Protein AF-A0A0F7VWF5-F1 (afdb_monomer_lite)

Secondary structure (DSSP, 8-state):
-----PPPP------------------------------S----HHHHHHHHHHHHHHHHHHHHHHHHH--TTTSPPPHHHHHHHHHHHHHHHHHHHHHHHHHHHHHHHHT--HHHHHHHHHHHHHHTTT--

Structure (mmCIF, N/CA/C/O backbone):
data_AF-A0A0F7VWF5-F1
#
_entry.id   AF-A0A0F7VWF5-F1
#
loop_
_atom_site.group_PDB
_atom_site.id
_atom_site.type_symbol
_atom_site.label_atom_id
_atom_site.label_alt_id
_atom_site.label_comp_id
_atom_site.label_asym_id
_atom_site.label_entity_id
_atom_site.label_seq_id
_atom_site.pdbx_PDB_ins_code
_atom_site.Cartn_x
_atom_site.Cartn_y
_atom_site.Cartn_z
_atom_site.occupancy
_atom_site.B_iso_or_equiv
_atom_site.auth_seq_id
_atom_site.auth_comp_id
_atom_site.auth_asym_id
_atom_site.auth_atom_id
_atom_site.pdbx_PDB_model_num
ATOM 1 N N . MET A 1 1 ? 19.470 -58.769 8.513 1.00 46.84 1 MET A N 1
ATOM 2 C CA . MET A 1 1 ? 20.156 -57.933 9.522 1.00 46.84 1 MET A CA 1
ATOM 3 C C . MET A 1 1 ? 19.691 -56.497 9.334 1.00 46.84 1 MET A C 1
ATOM 5 O O . MET A 1 1 ? 19.945 -55.918 8.289 1.00 46.84 1 MET A O 1
ATOM 9 N N . ARG A 1 2 ? 18.888 -55.986 10.275 1.00 44.88 2 ARG A N 1
ATOM 10 C CA . ARG A 1 2 ? 18.349 -54.617 10.289 1.00 44.88 2 ARG A CA 1
ATOM 11 C C . ARG A 1 2 ? 19.340 -53.707 11.020 1.00 44.88 2 ARG A C 1
ATOM 13 O O . ARG A 1 2 ? 19.711 -54.029 12.143 1.00 44.88 2 ARG A O 1
ATOM 20 N N . SER A 1 3 ? 19.678 -52.558 10.443 1.00 49.19 3 SER A N 1
ATOM 21 C CA . SER A 1 3 ? 20.231 -51.424 11.191 1.00 49.19 3 SER A CA 1
ATOM 22 C C . SER A 1 3 ? 19.410 -50.182 10.879 1.00 49.19 3 SER A C 1
ATOM 24 O O . SER A 1 3 ? 19.599 -49.528 9.860 1.00 49.19 3 SER A O 1
ATOM 26 N N . LEU A 1 4 ? 18.475 -49.892 11.780 1.00 52.34 4 LEU A N 1
ATOM 27 C CA . LEU A 1 4 ? 17.841 -48.589 11.927 1.00 52.34 4 LEU A CA 1
ATOM 28 C C . LEU A 1 4 ? 18.777 -47.752 12.809 1.00 52.34 4 LEU A C 1
ATOM 30 O O . LEU A 1 4 ? 19.039 -48.140 13.947 1.00 52.34 4 LEU A O 1
ATOM 34 N N . ARG A 1 5 ? 19.313 -46.638 12.298 1.00 52.38 5 ARG A N 1
ATOM 35 C CA . ARG A 1 5 ? 19.929 -45.605 13.146 1.00 52.38 5 ARG A CA 1
ATOM 36 C C . ARG A 1 5 ? 18.865 -44.570 13.477 1.00 52.38 5 ARG A C 1
ATOM 38 O O . ARG A 1 5 ? 18.540 -43.711 12.667 1.00 52.38 5 ARG A O 1
ATOM 45 N N . THR A 1 6 ? 18.329 -44.709 14.679 1.00 56.25 6 THR A N 1
ATOM 46 C CA . THR A 1 6 ? 17.532 -43.713 15.391 1.00 56.25 6 THR A CA 1
ATOM 47 C C . THR A 1 6 ? 18.455 -42.593 15.876 1.00 56.25 6 THR A C 1
ATOM 49 O O . THR A 1 6 ? 19.470 -42.871 16.514 1.00 56.25 6 THR A O 1
ATOM 52 N N . ALA A 1 7 ? 18.112 -41.339 15.580 1.00 54.59 7 ALA A N 1
A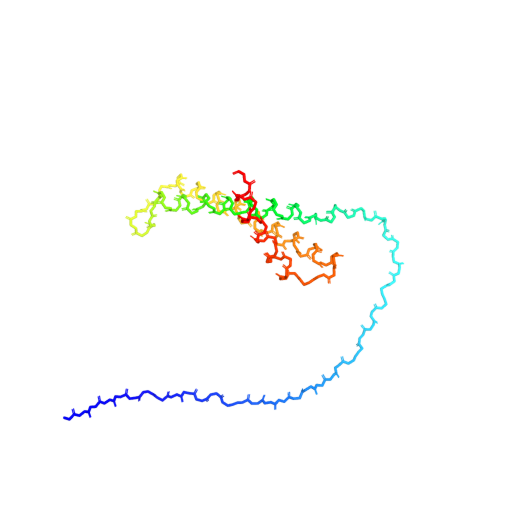TOM 53 C CA . ALA A 1 7 ? 18.729 -40.159 16.186 1.00 54.59 7 ALA A CA 1
ATOM 54 C C . ALA A 1 7 ? 18.023 -39.822 17.518 1.00 54.59 7 ALA A C 1
ATOM 56 O O . ALA A 1 7 ? 16.802 -39.985 17.600 1.00 54.59 7 ALA A O 1
ATOM 57 N N . PRO A 1 8 ? 18.743 -39.374 18.563 1.00 58.75 8 PRO A N 1
ATOM 58 C CA . PRO A 1 8 ? 18.130 -39.022 19.838 1.00 58.75 8 PRO A CA 1
ATOM 59 C C . PRO A 1 8 ? 17.451 -37.647 19.799 1.00 58.75 8 PRO A C 1
ATOM 61 O O . PRO A 1 8 ? 17.986 -36.675 19.269 1.00 58.75 8 PRO A O 1
ATOM 64 N N . ALA A 1 9 ? 16.275 -37.593 20.422 1.00 47.56 9 ALA A N 1
ATOM 65 C CA . ALA A 1 9 ? 15.547 -36.381 20.753 1.00 47.56 9 ALA A CA 1
ATOM 66 C C . ALA A 1 9 ? 16.309 -35.578 21.819 1.00 47.56 9 ALA A C 1
ATOM 68 O O . ALA A 1 9 ? 16.554 -36.072 22.922 1.00 47.56 9 ALA A O 1
ATOM 69 N N . THR A 1 10 ? 16.658 -34.330 21.509 1.00 51.19 10 THR A N 1
ATOM 70 C CA . THR A 1 10 ? 17.151 -33.380 22.508 1.00 51.19 10 THR A CA 1
ATOM 71 C C . THR A 1 10 ? 15.967 -32.873 23.320 1.00 51.19 10 THR A C 1
ATOM 73 O O . THR A 1 10 ? 15.151 -32.084 22.848 1.00 51.19 10 THR A O 1
ATOM 76 N N . ALA A 1 11 ? 15.877 -33.364 24.552 1.00 42.16 11 ALA A N 1
ATOM 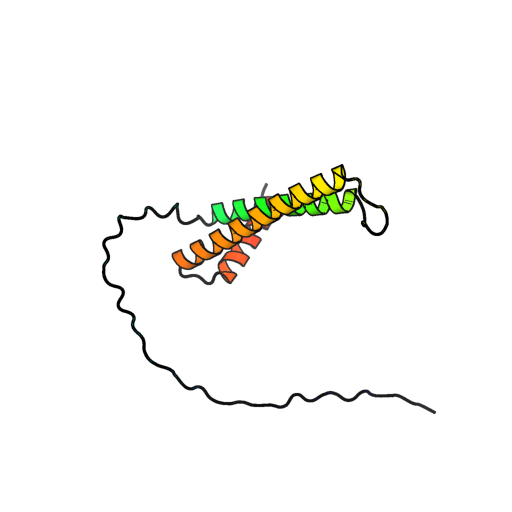77 C CA . ALA A 1 11 ? 14.978 -32.876 25.579 1.00 42.16 11 ALA A CA 1
ATOM 78 C C . ALA A 1 11 ? 15.411 -31.472 26.035 1.00 42.16 11 ALA A C 1
ATOM 80 O O . ALA A 1 11 ? 16.473 -31.309 26.635 1.00 42.16 11 ALA A O 1
ATOM 81 N N . TRP A 1 12 ? 14.575 -30.464 25.783 1.00 36.94 12 TRP A N 1
ATOM 82 C CA . TRP A 1 12 ? 14.650 -29.172 26.460 1.00 36.94 12 TRP A CA 1
ATOM 83 C C . TRP A 1 12 ? 13.735 -29.233 27.686 1.00 36.94 12 TRP A C 1
ATOM 85 O O . TRP A 1 12 ? 12.526 -29.046 27.595 1.00 36.94 12 TRP A O 1
ATOM 95 N N . SER A 1 13 ? 14.332 -29.505 28.844 1.00 42.56 13 SER A N 1
ATOM 96 C CA . SER A 1 13 ? 13.732 -29.256 30.157 1.00 42.56 13 SER A CA 1
ATOM 97 C C . SER A 1 13 ? 14.405 -28.033 30.759 1.00 42.56 13 SER A C 1
ATOM 99 O O . SER A 1 13 ? 15.625 -28.017 30.897 1.00 42.56 13 SER A O 1
ATOM 101 N N . GLY A 1 14 ? 13.632 -27.019 31.148 1.00 40.88 14 GLY A N 1
ATOM 102 C CA . GLY A 1 14 ? 14.193 -25.908 31.910 1.00 40.88 14 GLY A CA 1
ATOM 103 C C . GLY A 1 14 ? 13.232 -24.765 32.208 1.00 40.88 14 GLY A C 1
ATOM 104 O O . GLY A 1 14 ? 13.194 -23.792 31.470 1.00 40.88 14 GLY A O 1
ATOM 105 N N . GLY A 1 15 ? 12.562 -24.846 33.360 1.00 38.22 15 GLY A N 1
ATOM 106 C CA . GLY A 1 15 ? 12.493 -23.693 34.263 1.00 38.22 15 GLY A CA 1
ATOM 107 C C . GLY A 1 15 ? 11.232 -22.834 34.235 1.00 38.22 15 GLY A C 1
ATOM 108 O O . GLY A 1 15 ? 11.228 -21.731 33.703 1.00 38.22 15 GLY A O 1
ATOM 109 N N . ALA A 1 16 ? 10.211 -23.269 34.973 1.00 44.34 16 ALA A N 1
ATOM 110 C CA . ALA A 1 16 ? 9.266 -22.354 35.597 1.00 44.34 16 ALA A CA 1
ATOM 111 C C . ALA A 1 16 ? 9.981 -21.535 36.688 1.00 44.34 16 ALA A C 1
ATOM 113 O O . ALA A 1 16 ? 10.495 -22.106 37.651 1.00 44.34 16 ALA A O 1
ATOM 114 N N . ALA A 1 17 ? 9.969 -20.204 36.589 1.00 47.31 17 ALA A N 1
ATOM 115 C CA . ALA A 1 17 ? 10.246 -19.334 37.727 1.00 47.31 17 ALA A CA 1
ATOM 116 C C . ALA A 1 17 ? 9.557 -17.968 37.583 1.00 47.31 17 ALA A C 1
ATOM 118 O O . ALA A 1 17 ? 9.995 -17.096 36.849 1.00 47.31 17 ALA A O 1
ATOM 119 N N . ARG A 1 18 ? 8.495 -17.825 38.382 1.00 50.69 18 ARG A N 1
ATOM 120 C CA . ARG A 1 18 ? 8.158 -16.658 39.213 1.00 50.69 18 ARG A CA 1
ATOM 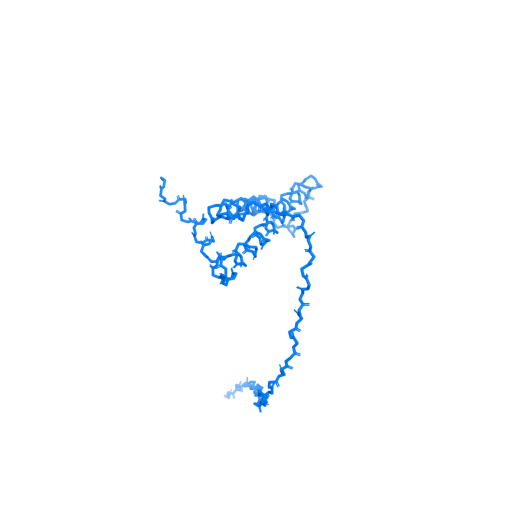121 C C . ARG A 1 18 ? 7.968 -15.290 38.538 1.00 50.69 18 ARG A C 1
ATOM 123 O O . ARG A 1 18 ? 8.901 -14.552 38.258 1.00 50.69 18 ARG A O 1
ATOM 130 N N . ARG A 1 19 ? 6.686 -14.905 38.520 1.00 47.91 19 ARG A N 1
ATOM 131 C CA . ARG A 1 19 ? 6.194 -13.536 38.731 1.00 47.91 19 ARG A CA 1
ATOM 132 C C . ARG A 1 19 ? 6.953 -12.838 39.867 1.00 47.91 19 ARG A C 1
ATOM 134 O O . ARG A 1 19 ? 6.908 -13.306 41.003 1.00 47.91 19 ARG A O 1
ATOM 141 N N . THR A 1 20 ? 7.489 -11.660 39.578 1.00 48.94 20 THR A N 1
ATOM 142 C CA . THR A 1 20 ? 7.620 -10.563 40.541 1.00 48.94 20 THR A CA 1
ATOM 143 C C . THR A 1 20 ? 7.054 -9.312 39.890 1.00 48.94 20 THR A C 1
ATOM 145 O O . THR A 1 20 ? 7.484 -8.917 38.809 1.00 48.94 20 THR A O 1
ATOM 148 N N . ALA A 1 21 ? 6.046 -8.733 40.534 1.00 45.50 21 ALA A N 1
ATOM 149 C CA . ALA A 1 21 ? 5.505 -7.433 40.188 1.00 45.50 21 ALA A CA 1
ATOM 150 C C . ALA A 1 21 ? 6.558 -6.355 40.482 1.00 45.50 21 ALA A C 1
ATOM 152 O O . ALA A 1 21 ? 7.021 -6.257 41.617 1.00 45.50 21 ALA A O 1
ATOM 153 N N . SER A 1 22 ? 6.893 -5.539 39.483 1.00 42.69 22 SER A N 1
ATOM 154 C CA . SER A 1 22 ? 7.524 -4.238 39.705 1.00 42.69 22 SER A CA 1
ATOM 155 C C . SER A 1 22 ? 6.459 -3.166 39.561 1.00 42.69 22 SER A C 1
ATOM 157 O O . SER A 1 22 ? 5.907 -2.937 38.488 1.00 42.69 22 SER A O 1
ATOM 159 N N . SER A 1 23 ? 6.144 -2.571 40.703 1.00 45.66 23 SER A N 1
ATOM 160 C CA . SER A 1 23 ? 5.296 -1.403 40.855 1.00 45.66 23 SER A CA 1
ATOM 161 C C . SER A 1 23 ? 6.097 -0.120 40.596 1.00 45.66 23 SER A C 1
ATOM 163 O O . SER A 1 23 ? 7.299 -0.077 40.841 1.00 45.66 23 SER A O 1
ATOM 165 N N . VAL A 1 24 ? 5.354 0.923 40.218 1.00 46.91 24 VAL A N 1
ATOM 166 C CA . VAL A 1 24 ? 5.678 2.361 40.238 1.00 46.91 24 VAL A CA 1
ATOM 167 C C . VAL A 1 24 ? 6.576 2.893 39.115 1.00 46.91 24 VAL A C 1
ATOM 169 O O . VAL A 1 24 ? 7.798 2.835 39.174 1.00 46.91 24 VAL A O 1
ATOM 172 N N . SER A 1 25 ? 5.953 3.607 38.174 1.00 37.56 25 SER A N 1
ATOM 173 C CA . SER A 1 25 ? 6.133 5.066 38.084 1.00 37.56 25 SER A CA 1
ATOM 174 C C . SER A 1 25 ? 4.992 5.692 37.288 1.00 37.56 25 SER A C 1
ATOM 176 O O . SER A 1 25 ? 4.942 5.635 36.064 1.00 37.56 25 SER A O 1
ATOM 178 N N . ARG A 1 26 ? 4.062 6.304 38.028 1.00 49.09 26 ARG A N 1
ATOM 179 C CA . ARG A 1 26 ? 3.221 7.394 37.538 1.00 49.09 26 ARG A CA 1
ATOM 180 C C . ARG A 1 26 ? 4.174 8.524 37.152 1.00 49.09 26 ARG A C 1
ATOM 182 O O . ARG A 1 26 ? 4.729 9.165 38.038 1.00 49.09 26 ARG A O 1
ATOM 189 N N . VAL A 1 27 ? 4.379 8.739 35.858 1.00 42.53 27 VAL A N 1
ATOM 190 C CA . VAL A 1 27 ? 4.924 10.006 35.373 1.00 42.53 27 VAL A CA 1
ATOM 191 C C . VAL A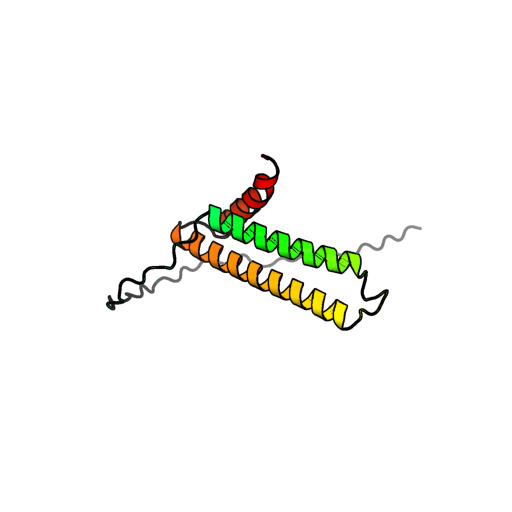 1 27 ? 3.731 10.919 35.160 1.00 42.53 27 VAL A C 1
ATOM 193 O O . VAL A 1 27 ? 2.938 10.748 34.238 1.00 42.53 27 VAL A O 1
ATOM 196 N N . GLU A 1 28 ? 3.574 11.834 36.103 1.00 41.03 28 GLU A N 1
ATOM 197 C CA . GLU A 1 28 ? 2.738 13.012 35.975 1.00 41.03 28 GLU A CA 1
ATOM 198 C C . GLU A 1 28 ? 3.337 13.865 34.847 1.00 41.03 28 GLU A C 1
ATOM 200 O O . GLU A 1 28 ? 4.392 14.479 35.003 1.00 41.03 28 GLU A O 1
ATOM 205 N N . ALA A 1 29 ? 2.719 13.823 33.667 1.00 37.03 29 ALA A N 1
ATOM 206 C CA . ALA A 1 29 ? 3.067 14.719 32.577 1.00 37.03 29 ALA A CA 1
ATOM 207 C C . ALA A 1 29 ? 2.285 16.017 32.774 1.00 37.03 29 ALA A C 1
ATOM 209 O O . ALA A 1 29 ? 1.067 16.071 32.609 1.00 37.03 29 ALA A O 1
ATOM 210 N N . ALA A 1 30 ? 3.029 17.040 33.184 1.00 40.66 30 ALA A N 1
ATOM 211 C CA . ALA A 1 30 ? 2.594 18.414 33.299 1.00 40.66 30 ALA A CA 1
ATOM 212 C C . ALA A 1 30 ? 1.809 18.865 32.060 1.00 40.66 30 ALA A C 1
ATOM 214 O O . ALA A 1 30 ? 2.224 18.642 30.921 1.00 40.66 30 ALA A O 1
ATOM 215 N N . ALA A 1 31 ? 0.713 19.575 32.319 1.00 49.44 31 ALA A N 1
ATOM 216 C CA . ALA A 1 31 ? 0.033 20.423 31.361 1.00 49.44 31 ALA A CA 1
ATOM 217 C C . ALA A 1 31 ? 1.024 21.456 30.792 1.00 49.44 31 ALA A C 1
ATOM 219 O O . ALA A 1 31 ? 1.210 22.539 31.342 1.00 49.44 31 ALA A O 1
ATOM 220 N N . SER A 1 32 ? 1.685 21.102 29.691 1.00 45.44 32 SER A N 1
ATOM 221 C CA . SER A 1 32 ? 2.248 22.067 28.757 1.00 45.44 32 SER A CA 1
ATOM 222 C C . SER A 1 32 ? 1.168 22.372 27.737 1.00 45.44 32 SER A C 1
ATOM 224 O O . SER A 1 32 ? 0.670 21.479 27.058 1.00 45.44 32 SER A O 1
ATOM 226 N N . SER A 1 33 ? 0.795 23.645 27.678 1.00 50.81 33 SER A N 1
ATOM 227 C CA . SER A 1 33 ? -0.050 24.242 26.652 1.00 50.81 33 SER A CA 1
ATOM 228 C C . SER A 1 33 ? 0.581 24.031 25.269 1.00 50.81 33 SER A C 1
ATOM 230 O O . SER A 1 33 ? 1.238 24.923 24.740 1.00 50.81 33 SER A O 1
ATOM 232 N N . CYS A 1 34 ? 0.400 22.846 24.688 1.00 34.94 34 CYS A N 1
ATOM 233 C CA . CYS A 1 34 ? 0.501 22.656 23.251 1.00 34.94 34 CYS A CA 1
ATOM 234 C C . CYS A 1 34 ? -0.716 23.343 22.609 1.00 34.94 34 CYS A C 1
ATOM 236 O O . CYS A 1 34 ? -1.823 23.212 23.140 1.00 34.94 34 CYS A O 1
ATOM 238 N N . PRO A 1 35 ? -0.552 24.071 21.489 1.00 54.44 35 PRO A N 1
ATOM 239 C CA . PRO A 1 35 ? -1.697 24.469 20.667 1.00 54.44 35 PRO A CA 1
ATOM 240 C C . PRO A 1 35 ? -2.529 23.215 20.345 1.00 54.44 35 PRO A C 1
ATOM 242 O O . PRO A 1 35 ? -1.943 22.127 20.342 1.00 54.44 35 PRO A O 1
ATOM 245 N N . PRO A 1 36 ? -3.851 23.306 20.091 1.00 54.38 36 PRO A N 1
ATOM 246 C CA . PRO A 1 36 ? -4.585 22.149 19.600 1.00 54.38 36 PRO A CA 1
ATOM 247 C C . PRO A 1 36 ? -3.900 21.711 18.305 1.00 54.38 36 PRO A C 1
ATOM 249 O O . PRO A 1 36 ? -3.971 22.383 17.280 1.00 54.38 36 PRO A O 1
ATOM 252 N N . TYR A 1 37 ? -3.123 20.639 18.407 1.00 46.94 37 TYR A N 1
ATOM 253 C CA . TYR A 1 37 ? -2.626 19.904 17.272 1.00 46.94 37 TYR A CA 1
ATOM 254 C C . TYR A 1 37 ? -3.895 19.373 16.630 1.00 46.94 37 TYR A C 1
ATOM 256 O O . TYR A 1 37 ? -4.548 18.532 17.236 1.00 46.94 37 TYR A O 1
ATOM 264 N N . ASP A 1 38 ? -4.306 19.947 15.501 1.00 53.34 38 ASP A N 1
ATOM 265 C CA . ASP A 1 38 ? -5.234 19.284 14.593 1.00 53.34 38 ASP A CA 1
ATOM 266 C C . ASP A 1 38 ? -4.517 17.988 14.199 1.00 53.34 38 ASP A C 1
ATOM 268 O O . ASP A 1 38 ? -3.534 18.063 13.447 1.00 53.34 38 ASP A O 1
ATOM 272 N N . PRO A 1 39 ? -4.876 16.816 14.765 1.00 57.81 39 PRO A N 1
ATOM 273 C CA . PRO A 1 39 ? -4.287 15.595 14.273 1.00 57.81 39 PRO A CA 1
ATOM 274 C C . PRO A 1 39 ? -4.765 15.495 12.831 1.00 57.81 39 PRO A C 1
ATOM 276 O O . PRO A 1 39 ? -5.965 15.561 12.557 1.00 57.81 39 PRO A O 1
ATOM 279 N N . GLN A 1 40 ? -3.813 15.402 11.905 1.00 54.66 40 GLN A N 1
ATOM 280 C CA . GLN A 1 40 ? -4.079 14.931 10.553 1.00 54.66 40 GLN A CA 1
ATOM 281 C C . GLN A 1 40 ? -5.069 13.776 10.693 1.00 54.66 40 GLN A C 1
ATOM 283 O O . GLN A 1 40 ? -4.778 12.857 11.456 1.00 54.66 40 GLN A O 1
ATOM 288 N N . VAL A 1 41 ? -6.261 13.945 10.113 1.00 54.91 41 VAL A N 1
ATOM 289 C CA . VAL A 1 41 ? -7.458 13.125 10.340 1.00 54.91 41 VAL A CA 1
ATOM 290 C C . VAL A 1 41 ? -7.092 11.698 10.742 1.00 54.91 41 VAL A C 1
ATOM 292 O O . VAL A 1 41 ? -6.366 11.034 10.007 1.00 54.91 41 VAL A O 1
ATOM 295 N N . ALA A 1 42 ? -7.532 11.244 11.922 1.00 68.00 42 ALA A N 1
ATOM 296 C CA . ALA A 1 42 ? -7.362 9.847 12.308 1.00 68.00 42 ALA A CA 1
ATOM 297 C C . ALA A 1 42 ? -7.824 8.993 11.121 1.00 68.00 42 ALA A C 1
ATOM 299 O O . ALA A 1 42 ? -8.985 9.113 10.715 1.00 68.00 42 ALA A O 1
ATOM 300 N N . HIS A 1 43 ? -6.899 8.243 10.510 1.00 84.38 43 HIS A N 1
ATOM 301 C CA . HIS A 1 43 ? -7.175 7.556 9.250 1.00 84.38 43 HIS A CA 1
ATOM 302 C C . HIS A 1 43 ? -8.434 6.719 9.427 1.00 84.38 43 HIS A C 1
ATOM 304 O O . HIS A 1 43 ? -8.535 5.934 10.372 1.00 84.38 43 HIS A O 1
ATOM 310 N N . THR A 1 44 ? -9.425 6.922 8.566 1.00 93.19 44 THR A N 1
ATOM 311 C CA . THR A 1 44 ? -10.669 6.148 8.658 1.00 93.19 44 THR A CA 1
ATOM 312 C C . THR A 1 44 ? -10.411 4.700 8.251 1.00 93.19 44 THR A C 1
ATOM 314 O O . THR A 1 44 ? -9.438 4.413 7.556 1.00 93.19 44 THR A O 1
ATOM 317 N N . PHE A 1 45 ? -11.277 3.770 8.659 1.00 93.62 45 PHE A N 1
ATOM 318 C CA . PHE A 1 45 ? -11.126 2.370 8.258 1.00 93.62 45 PHE A CA 1
ATOM 319 C C . PHE A 1 45 ? -11.125 2.212 6.725 1.00 93.62 45 PHE A C 1
ATOM 321 O O . PHE A 1 45 ? -10.226 1.572 6.188 1.00 93.62 45 PHE A O 1
ATOM 328 N N . GLU A 1 46 ? -12.053 2.863 6.015 1.00 93.75 46 GLU A N 1
ATOM 329 C CA . GLU A 1 46 ? -12.064 2.930 4.546 1.00 93.75 46 GLU A CA 1
ATOM 330 C C . GLU A 1 46 ? -10.739 3.426 3.957 1.00 93.75 46 GLU A C 1
ATOM 332 O O . GLU A 1 46 ? -10.233 2.844 3.000 1.00 93.75 46 GLU A O 1
ATOM 337 N N . GLU A 1 47 ? -10.138 4.466 4.533 1.00 94.19 47 GLU A N 1
ATOM 338 C CA . GLU A 1 47 ? -8.849 4.978 4.064 1.00 94.19 47 GLU A CA 1
ATOM 339 C C . GLU A 1 47 ? -7.730 3.942 4.237 1.00 94.19 47 GLU A C 1
ATOM 341 O O . GLU A 1 47 ? -6.933 3.743 3.321 1.00 94.19 47 GLU A O 1
ATOM 346 N N . LEU A 1 48 ? -7.710 3.208 5.358 1.00 96.38 48 LEU A N 1
ATOM 347 C CA . LEU A 1 48 ? -6.774 2.097 5.559 1.00 96.38 48 LEU A CA 1
ATOM 348 C C . LEU A 1 48 ? -6.974 0.988 4.521 1.00 96.38 48 LEU A C 1
ATOM 350 O O . LEU A 1 48 ? -5.998 0.402 4.051 1.00 96.38 48 LEU A O 1
ATOM 354 N N . VAL A 1 49 ? -8.223 0.699 4.150 1.00 97.12 49 VAL A N 1
ATOM 355 C CA . VAL A 1 49 ? -8.543 -0.284 3.108 1.00 97.12 49 VAL A CA 1
ATOM 356 C C . VAL A 1 49 ? -8.009 0.168 1.751 1.00 97.12 49 VAL A C 1
ATOM 358 O O . VAL A 1 49 ? -7.352 -0.619 1.072 1.00 97.12 49 VAL A O 1
ATOM 361 N N . GLU A 1 50 ? -8.212 1.428 1.369 1.00 96.38 50 GLU A N 1
ATOM 362 C CA . GLU A 1 50 ? -7.699 1.964 0.103 1.00 96.38 50 GLU A CA 1
ATOM 363 C C . GLU A 1 50 ? -6.165 2.024 0.072 1.00 96.38 50 GLU A C 1
ATOM 365 O O . GLU A 1 50 ? -5.539 1.634 -0.916 1.00 96.38 50 GLU A O 1
ATOM 370 N N . MET A 1 51 ? -5.531 2.412 1.179 1.00 96.88 51 MET A N 1
ATOM 371 C CA . MET A 1 51 ? -4.074 2.362 1.327 1.00 96.88 51 MET A CA 1
ATOM 372 C C . MET A 1 51 ? -3.532 0.926 1.221 1.00 96.88 51 MET A C 1
ATOM 374 O O . MET A 1 51 ? -2.509 0.694 0.571 1.00 96.88 51 MET A O 1
ATOM 378 N N . GLN A 1 52 ? -4.218 -0.054 1.820 1.00 97.50 52 GLN A N 1
ATOM 379 C CA . GLN A 1 52 ? -3.856 -1.469 1.714 1.00 97.50 52 GLN A CA 1
ATOM 380 C C . GLN A 1 52 ? -4.001 -1.974 0.271 1.00 97.50 52 GLN A C 1
ATOM 382 O O . GLN A 1 52 ? -3.080 -2.620 -0.227 1.00 97.50 52 GLN A O 1
ATOM 387 N N . LYS A 1 53 ? -5.088 -1.624 -0.430 1.00 96.69 53 LYS A N 1
ATOM 388 C CA . LYS A 1 53 ? -5.268 -1.947 -1.856 1.00 96.69 53 LYS A CA 1
ATOM 389 C C . LYS A 1 53 ? -4.155 -1.355 -2.715 1.00 96.69 53 LYS A C 1
ATOM 391 O O . LYS A 1 53 ? -3.595 -2.063 -3.547 1.00 96.69 53 LYS A O 1
ATOM 396 N N . ALA A 1 54 ? -3.784 -0.094 -2.491 1.00 97.44 54 ALA A N 1
ATOM 397 C CA . ALA A 1 54 ? -2.691 0.544 -3.221 1.00 97.44 54 ALA A CA 1
ATOM 398 C C . ALA A 1 54 ? -1.355 -0.189 -3.002 1.00 97.44 54 ALA A C 1
ATOM 400 O O . ALA A 1 54 ? -0.612 -0.439 -3.955 1.00 97.44 54 ALA A O 1
ATOM 401 N N . ALA A 1 55 ? -1.060 -0.590 -1.760 1.00 97.75 55 ALA A N 1
ATOM 402 C CA . ALA A 1 55 ? 0.124 -1.386 -1.451 1.00 97.75 55 ALA A CA 1
ATOM 403 C C . ALA A 1 55 ? 0.080 -2.772 -2.124 1.00 97.75 55 ALA A C 1
ATOM 405 O O . ALA A 1 55 ? 1.091 -3.214 -2.674 1.00 97.75 55 ALA A O 1
ATOM 406 N N . ASP A 1 56 ? -1.073 -3.442 -2.129 1.00 96.88 56 ASP A N 1
ATOM 407 C CA . ASP A 1 56 ? -1.245 -4.754 -2.761 1.00 96.88 56 ASP A CA 1
ATOM 408 C C . ASP A 1 56 ? -1.126 -4.676 -4.292 1.00 96.88 56 ASP A C 1
ATOM 410 O O . ASP A 1 56 ? -0.444 -5.503 -4.900 1.00 96.88 56 ASP A O 1
ATOM 414 N N . GLN A 1 57 ? -1.680 -3.636 -4.918 1.00 97.44 57 GLN A N 1
ATOM 415 C CA . GLN A 1 57 ? -1.521 -3.361 -6.349 1.00 97.44 57 GLN A CA 1
ATOM 416 C C . GLN A 1 57 ? -0.058 -3.088 -6.718 1.00 97.44 57 GLN A C 1
ATOM 418 O O . GLN A 1 57 ? 0.455 -3.653 -7.687 1.00 97.44 57 GLN A O 1
ATOM 423 N N . ALA A 1 58 ? 0.649 -2.270 -5.932 1.00 97.75 58 ALA A N 1
ATOM 424 C CA . ALA A 1 58 ? 2.072 -2.017 -6.148 1.00 97.75 58 ALA A CA 1
ATOM 425 C C . ALA A 1 58 ? 2.904 -3.300 -5.983 1.00 97.75 58 ALA A C 1
ATOM 427 O O . ALA A 1 58 ? 3.819 -3.559 -6.767 1.00 97.75 58 ALA A O 1
ATOM 428 N N . HIS A 1 59 ? 2.560 -4.149 -5.012 1.00 97.75 59 HIS A N 1
ATOM 429 C CA . HIS A 1 59 ? 3.201 -5.450 -4.845 1.00 97.75 59 HIS A CA 1
ATOM 430 C C . HIS A 1 59 ? 2.948 -6.374 -6.043 1.00 97.75 59 HIS A C 1
ATOM 432 O O . HIS A 1 59 ? 3.879 -7.021 -6.526 1.00 97.75 59 HIS A O 1
ATOM 438 N N . ALA A 1 60 ? 1.716 -6.405 -6.558 1.00 97.06 60 ALA A N 1
ATOM 439 C CA . ALA A 1 60 ? 1.360 -7.181 -7.741 1.00 97.06 60 ALA A CA 1
ATOM 440 C C . ALA A 1 60 ? 2.173 -6.746 -8.971 1.00 97.06 60 ALA A C 1
ATOM 442 O O . ALA A 1 60 ? 2.637 -7.602 -9.721 1.00 97.06 60 ALA A O 1
ATOM 443 N N . GLN A 1 61 ? 2.440 -5.445 -9.139 1.00 96.62 61 GLN A N 1
ATOM 444 C CA . GLN A 1 61 ? 3.334 -4.961 -10.196 1.00 96.62 61 GLN A CA 1
ATOM 445 C C . GLN A 1 61 ? 4.774 -5.461 -10.026 1.00 96.62 61 GLN A C 1
ATOM 447 O O . GLN A 1 61 ? 5.392 -5.882 -11.000 1.00 96.62 61 GLN A O 1
ATOM 452 N N . VAL A 1 62 ? 5.312 -5.468 -8.801 1.00 96.56 62 VAL A N 1
ATOM 453 C CA . VAL A 1 62 ? 6.655 -6.015 -8.525 1.00 96.56 62 VAL A CA 1
ATOM 454 C C . VAL A 1 62 ? 6.730 -7.501 -8.886 1.00 96.56 62 VAL A C 1
ATOM 456 O O . VAL A 1 62 ? 7.719 -7.942 -9.475 1.00 96.56 62 VAL A O 1
ATOM 459 N N . ILE A 1 63 ? 5.687 -8.269 -8.558 1.00 95.75 63 ILE A N 1
ATOM 460 C CA . ILE A 1 63 ? 5.589 -9.691 -8.912 1.00 95.75 63 ILE A CA 1
ATOM 461 C C . ILE A 1 63 ? 5.521 -9.855 -10.433 1.00 95.75 63 ILE A C 1
ATOM 463 O O . ILE A 1 63 ? 6.314 -10.613 -10.982 1.00 95.75 63 ILE A O 1
ATOM 467 N N . ALA A 1 64 ? 4.661 -9.096 -11.116 1.00 95.06 64 ALA A N 1
ATOM 468 C CA . ALA A 1 64 ? 4.525 -9.147 -12.570 1.00 95.06 64 ALA A CA 1
ATOM 469 C C . ALA A 1 64 ? 5.847 -8.832 -13.289 1.00 95.06 64 ALA A C 1
ATOM 471 O O . ALA A 1 64 ? 6.239 -9.564 -14.192 1.00 95.06 64 ALA A O 1
ATOM 472 N N . LEU A 1 65 ? 6.582 -7.807 -12.840 1.00 94.06 65 LEU A N 1
ATOM 473 C CA . LEU A 1 65 ? 7.906 -7.477 -13.380 1.00 94.06 65 LEU A CA 1
ATOM 474 C C . LEU A 1 65 ? 8.908 -8.616 -13.166 1.00 94.06 65 LEU A C 1
ATOM 476 O O . LEU A 1 65 ? 9.696 -8.928 -14.057 1.00 94.06 65 LEU A O 1
ATOM 480 N N . ARG A 1 66 ? 8.885 -9.257 -11.992 1.00 90.94 66 ARG A N 1
ATOM 481 C CA . ARG A 1 66 ? 9.761 -10.399 -11.704 1.00 90.94 66 ARG A CA 1
ATOM 482 C C . ARG A 1 66 ? 9.433 -11.600 -12.590 1.00 90.94 66 ARG A C 1
ATOM 484 O O . ARG A 1 66 ? 10.351 -12.275 -13.051 1.00 90.94 66 ARG A O 1
ATOM 491 N N . ASP A 1 67 ? 8.151 -11.860 -12.811 1.00 91.56 67 ASP A N 1
ATOM 492 C CA . ASP A 1 67 ? 7.686 -12.969 -13.639 1.00 91.56 67 ASP A CA 1
ATOM 493 C C . ASP A 1 67 ? 7.983 -12.713 -15.128 1.00 91.56 67 ASP A C 1
ATOM 495 O O . ASP A 1 67 ? 8.392 -13.633 -15.834 1.00 91.56 67 ASP A O 1
ATOM 499 N N . GLU A 1 68 ? 7.877 -11.462 -15.591 1.00 90.88 68 GLU A N 1
ATOM 500 C CA . GL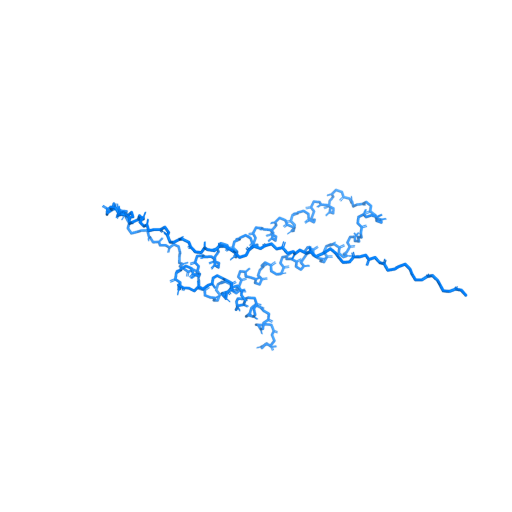U A 1 68 ? 8.216 -11.052 -16.960 1.00 90.88 68 GLU A CA 1
ATOM 501 C C . GLU A 1 68 ? 9.724 -11.116 -17.242 1.00 90.88 68 GLU A C 1
ATOM 503 O O . GLU A 1 68 ? 10.148 -11.580 -18.302 1.00 90.88 68 GLU A O 1
ATOM 508 N N . TYR A 1 69 ? 10.557 -10.657 -16.306 1.00 89.12 69 TYR A N 1
ATOM 509 C CA . TYR A 1 69 ? 12.011 -10.644 -16.493 1.00 89.12 69 TYR A CA 1
ATOM 510 C C . TYR A 1 69 ? 12.664 -12.010 -16.252 1.00 89.12 69 TYR A C 1
ATOM 512 O O . TYR A 1 69 ? 13.793 -12.235 -16.696 1.00 89.12 69 TYR A O 1
ATOM 520 N N . GLY A 1 70 ? 11.963 -12.920 -15.574 1.00 82.69 70 GLY A N 1
ATOM 521 C CA . GLY A 1 70 ? 12.445 -14.254 -15.244 1.00 82.69 70 GLY A CA 1
ATOM 522 C C . GLY A 1 70 ? 13.502 -14.271 -14.130 1.00 82.69 70 GLY A C 1
ATOM 523 O O . GLY A 1 70 ? 13.932 -13.224 -13.634 1.00 82.69 70 GLY A O 1
ATOM 524 N N . PRO A 1 71 ? 13.943 -15.466 -13.692 1.00 75.75 71 PRO A N 1
ATOM 525 C CA . PRO A 1 71 ? 14.912 -15.592 -12.614 1.00 75.75 71 PRO A CA 1
ATOM 526 C C . PRO A 1 71 ? 16.237 -14.916 -12.996 1.00 75.75 71 PRO A C 1
ATOM 528 O O . PRO A 1 71 ? 16.817 -15.270 -14.026 1.00 75.75 71 PRO A O 1
ATOM 531 N N . PRO A 1 72 ? 16.791 -14.023 -12.157 1.00 62.38 72 PRO A N 1
ATOM 532 C CA . PRO A 1 72 ? 18.074 -13.373 -12.442 1.00 62.38 72 PRO A CA 1
ATOM 533 C C . PRO A 1 72 ? 19.243 -14.373 -12.509 1.00 62.38 72 PRO A C 1
ATOM 535 O O . PRO A 1 72 ? 20.303 -14.062 -13.036 1.00 62.38 72 PRO A O 1
ATOM 538 N N . THR A 1 73 ? 19.053 -15.601 -12.010 1.00 67.31 73 THR A N 1
ATOM 539 C CA . THR A 1 73 ? 20.005 -16.714 -12.139 1.00 67.31 73 THR A CA 1
ATOM 540 C C . THR A 1 73 ? 19.997 -17.383 -13.517 1.00 67.31 73 THR A C 1
ATOM 542 O O . THR A 1 73 ? 20.916 -18.141 -13.819 1.00 67.31 73 THR A O 1
ATOM 545 N N . GLN A 1 74 ? 18.977 -17.137 -14.346 1.00 63.50 74 GLN A N 1
ATOM 546 C CA . GLN A 1 74 ? 18.871 -17.656 -15.714 1.00 63.50 74 GLN A CA 1
ATOM 547 C C . GLN A 1 74 ? 19.223 -16.608 -16.773 1.00 63.50 74 GLN A C 1
ATOM 549 O O . GLN A 1 74 ? 19.698 -16.981 -17.846 1.00 63.50 74 GLN A O 1
ATOM 554 N N . GLN A 1 75 ? 19.013 -15.319 -16.497 1.00 65.50 75 GLN A N 1
ATOM 555 C CA . GLN A 1 75 ? 19.336 -14.247 -17.434 1.00 65.50 75 GLN A CA 1
ATOM 556 C C . GLN A 1 75 ? 19.698 -12.970 -16.674 1.00 65.50 75 GLN A C 1
ATOM 558 O O . GLN A 1 75 ? 18.902 -12.479 -15.876 1.00 65.50 75 GLN A O 1
ATOM 563 N N . GLU A 1 76 ? 20.895 -12.429 -16.923 1.00 79.62 76 GLU A N 1
ATOM 564 C CA . GLU A 1 76 ? 21.272 -11.125 -16.376 1.00 79.62 76 GLU A CA 1
ATOM 565 C C . GLU A 1 76 ? 20.327 -10.052 -16.925 1.00 79.62 76 GLU A C 1
ATOM 567 O O . GLU A 1 76 ? 20.083 -9.955 -18.132 1.00 79.62 76 GLU A O 1
ATOM 572 N N . TRP A 1 77 ? 19.747 -9.266 -16.024 1.00 87.75 77 TRP A N 1
ATOM 573 C CA . TRP A 1 77 ? 18.838 -8.190 -16.393 1.00 87.75 77 TRP A CA 1
ATOM 574 C C . TRP A 1 77 ? 19.623 -6.992 -16.926 1.00 87.75 77 TRP A C 1
ATOM 576 O O . TRP A 1 77 ? 20.686 -6.649 -16.411 1.00 87.75 77 TRP A O 1
ATOM 586 N N . SER A 1 78 ? 19.078 -6.321 -17.942 1.00 91.12 78 SER A N 1
ATOM 587 C CA . SER A 1 78 ? 19.635 -5.046 -18.395 1.00 91.12 78 SER A CA 1
ATOM 588 C C . SER A 1 78 ? 19.476 -3.972 -17.318 1.00 91.12 78 SER A C 1
ATOM 590 O O . SER A 1 78 ? 18.533 -4.012 -16.526 1.00 91.12 78 SER A O 1
ATOM 592 N N . GLU A 1 79 ? 20.352 -2.964 -17.331 1.00 91.56 79 GLU A N 1
ATOM 593 C CA . GLU A 1 79 ? 20.301 -1.836 -16.387 1.00 91.56 79 GLU A CA 1
ATOM 594 C C . GLU A 1 79 ? 18.918 -1.173 -16.348 1.00 91.56 79 GLU A C 1
ATOM 596 O O . GLU A 1 79 ? 18.400 -0.875 -15.275 1.00 91.56 79 GLU A O 1
ATOM 601 N N . THR A 1 80 ? 18.271 -1.015 -17.509 1.00 93.94 80 THR A N 1
ATOM 602 C CA . THR A 1 80 ? 16.912 -0.468 -17.602 1.00 93.94 80 THR A CA 1
ATOM 603 C C . THR A 1 80 ? 15.885 -1.347 -16.885 1.00 93.94 80 THR A C 1
ATOM 605 O O . THR A 1 80 ? 15.075 -0.821 -16.127 1.00 93.94 80 THR A O 1
ATOM 608 N N . ARG A 1 81 ? 15.923 -2.677 -17.068 1.00 93.31 81 ARG A N 1
ATOM 609 C CA . ARG A 1 81 ? 14.990 -3.604 -16.397 1.00 93.31 81 ARG A CA 1
ATOM 610 C C . ARG A 1 81 ? 15.186 -3.590 -14.886 1.00 93.31 81 ARG A C 1
ATOM 612 O O . ARG A 1 81 ? 14.207 -3.501 -14.146 1.00 93.31 81 ARG A O 1
ATOM 619 N N . THR A 1 82 ? 16.441 -3.606 -14.441 1.00 92.88 82 THR A N 1
ATOM 620 C CA . THR A 1 82 ? 16.797 -3.488 -13.024 1.00 92.88 82 THR A CA 1
ATOM 621 C C . THR A 1 82 ? 16.278 -2.174 -12.439 1.00 92.88 82 THR A C 1
ATOM 623 O O . THR A 1 82 ? 15.589 -2.199 -11.423 1.00 92.88 82 THR A O 1
ATOM 626 N N . ALA A 1 83 ? 16.496 -1.038 -13.109 1.00 95.44 83 ALA A N 1
ATOM 627 C CA . ALA A 1 83 ? 16.012 0.266 -12.652 1.00 95.44 83 ALA A CA 1
ATOM 628 C C . ALA A 1 83 ? 14.473 0.349 -12.573 1.00 95.44 83 ALA A C 1
ATOM 630 O O . ALA A 1 83 ? 13.928 0.916 -11.619 1.00 95.44 83 ALA A O 1
ATOM 631 N N . THR A 1 84 ? 13.759 -0.241 -13.538 1.00 96.31 84 THR A N 1
ATOM 632 C CA . THR A 1 84 ? 12.290 -0.327 -13.511 1.00 96.31 84 THR A CA 1
ATOM 633 C C . THR A 1 84 ? 11.805 -1.159 -12.325 1.00 96.31 84 THR A C 1
ATOM 635 O O . THR A 1 84 ? 10.938 -0.708 -11.576 1.00 96.31 84 THR A O 1
ATOM 638 N N . TYR A 1 85 ? 12.389 -2.342 -12.115 1.00 94.81 85 TYR A N 1
ATOM 639 C CA . TYR A 1 85 ? 12.053 -3.204 -10.981 1.00 94.81 85 TYR A CA 1
ATOM 640 C C . TYR A 1 85 ? 12.330 -2.518 -9.639 1.00 94.81 85 TYR A C 1
ATOM 642 O O . TYR A 1 85 ? 11.478 -2.522 -8.753 1.00 94.81 85 TYR A O 1
ATOM 650 N N . GLU A 1 86 ? 13.493 -1.882 -9.489 1.00 95.69 86 GLU A N 1
ATOM 651 C CA . GLU A 1 86 ? 13.852 -1.166 -8.265 1.00 95.69 86 GLU A CA 1
ATOM 652 C C . GLU A 1 86 ? 12.895 -0.012 -7.962 1.00 95.69 86 GLU A C 1
ATOM 654 O O . GLU A 1 86 ? 12.533 0.190 -6.803 1.00 95.69 86 GLU A O 1
ATOM 659 N N . THR A 1 87 ? 12.460 0.727 -8.985 1.00 97.88 87 THR A N 1
ATOM 660 C CA . THR A 1 87 ? 11.469 1.802 -8.830 1.00 97.88 87 THR A CA 1
ATOM 661 C C . THR A 1 87 ? 10.140 1.255 -8.318 1.00 97.88 87 THR A C 1
ATOM 663 O O . THR A 1 87 ? 9.616 1.759 -7.323 1.00 97.88 87 THR A O 1
ATOM 666 N N . ALA A 1 88 ? 9.625 0.192 -8.941 1.00 97.62 88 ALA A N 1
ATOM 667 C CA . ALA A 1 88 ? 8.385 -0.448 -8.509 1.00 97.62 88 ALA A CA 1
ATOM 668 C C . ALA A 1 88 ? 8.500 -1.003 -7.078 1.00 97.62 88 ALA A C 1
ATOM 670 O O . ALA A 1 88 ? 7.610 -0.813 -6.250 1.00 97.62 88 ALA A O 1
ATOM 671 N N . TRP A 1 89 ? 9.636 -1.624 -6.751 1.00 97.06 89 TRP A N 1
ATOM 672 C CA . TRP A 1 89 ? 9.901 -2.155 -5.417 1.00 97.06 89 TRP A CA 1
ATOM 673 C C . TRP A 1 89 ? 9.965 -1.060 -4.346 1.00 97.06 89 TRP A C 1
ATOM 675 O O . TRP A 1 89 ? 9.430 -1.248 -3.252 1.00 97.06 89 TRP A O 1
ATOM 685 N N . ARG A 1 90 ? 10.580 0.093 -4.647 1.00 98.19 90 ARG A N 1
ATOM 686 C CA . ARG A 1 90 ? 10.599 1.257 -3.744 1.00 98.19 90 ARG A CA 1
ATOM 687 C C . ARG A 1 90 ? 9.198 1.821 -3.528 1.00 98.19 90 ARG A C 1
ATOM 689 O O . ARG A 1 90 ? 8.814 2.008 -2.380 1.00 98.19 90 ARG A O 1
ATOM 696 N N . ALA A 1 91 ? 8.423 2.000 -4.597 1.00 98.12 91 ALA A N 1
ATOM 697 C CA . ALA A 1 91 ? 7.049 2.489 -4.502 1.00 98.12 91 ALA A CA 1
ATOM 698 C C . ALA A 1 91 ? 6.182 1.584 -3.610 1.00 98.12 91 ALA A C 1
ATOM 700 O O . ALA A 1 91 ? 5.524 2.062 -2.689 1.00 98.12 91 ALA A O 1
ATOM 701 N N . TRP A 1 92 ? 6.252 0.263 -3.809 1.00 98.19 92 TRP A N 1
ATOM 702 C CA . TRP A 1 92 ? 5.578 -0.696 -2.932 1.00 98.19 92 TRP A CA 1
ATOM 703 C C . TRP A 1 92 ? 6.053 -0.593 -1.476 1.00 98.19 92 TRP A C 1
ATOM 705 O O . TRP A 1 92 ? 5.243 -0.601 -0.551 1.00 98.19 92 TRP A O 1
ATOM 715 N N . ARG A 1 93 ? 7.368 -0.487 -1.254 1.00 98.38 93 ARG A N 1
ATOM 716 C CA . ARG A 1 93 ? 7.962 -0.381 0.086 1.00 98.38 93 ARG A CA 1
ATOM 717 C C . ARG A 1 93 ? 7.496 0.850 0.848 1.00 98.38 93 ARG A C 1
ATOM 719 O O . ARG A 1 93 ? 7.347 0.756 2.065 1.00 98.38 93 ARG A O 1
ATOM 726 N N . ASP A 1 94 ? 7.315 1.966 0.161 1.00 98.06 94 ASP A N 1
ATOM 727 C CA . ASP A 1 94 ? 6.866 3.210 0.775 1.00 98.06 94 ASP A CA 1
ATOM 728 C C . ASP A 1 94 ? 5.377 3.121 1.128 1.00 98.06 94 ASP A C 1
ATOM 730 O O . ASP A 1 94 ? 5.035 3.278 2.297 1.00 98.06 94 ASP A O 1
ATOM 734 N N . LEU A 1 95 ? 4.528 2.653 0.207 1.00 97.88 95 LEU A N 1
ATOM 735 C CA . LEU A 1 95 ? 3.110 2.388 0.496 1.00 97.88 95 LEU A CA 1
ATOM 736 C C . LEU A 1 95 ? 2.919 1.395 1.653 1.00 97.88 95 LEU A C 1
ATOM 738 O O . LEU A 1 95 ? 2.087 1.605 2.533 1.00 97.88 95 LEU A O 1
ATOM 742 N N . ALA A 1 96 ? 3.724 0.329 1.694 1.00 96.62 96 ALA A N 1
ATOM 743 C CA . ALA A 1 96 ? 3.687 -0.659 2.768 1.00 96.62 96 ALA A CA 1
ATOM 744 C C . ALA A 1 96 ? 4.089 -0.071 4.133 1.00 96.62 96 ALA A C 1
ATOM 746 O O . ALA A 1 96 ? 3.614 -0.541 5.167 1.00 96.62 96 ALA A O 1
ATOM 747 N N . ARG A 1 97 ? 4.968 0.940 4.168 1.00 97.25 97 ARG A N 1
ATOM 748 C CA . ARG A 1 97 ? 5.303 1.660 5.406 1.00 97.25 97 ARG A CA 1
ATOM 749 C C . ARG A 1 97 ? 4.171 2.586 5.826 1.00 97.25 97 ARG A C 1
ATOM 751 O O . ARG A 1 97 ? 3.850 2.608 7.012 1.00 97.25 97 ARG A O 1
ATOM 758 N N . ASP A 1 98 ? 3.564 3.282 4.873 1.00 96.38 98 ASP A N 1
ATOM 759 C CA . ASP A 1 98 ? 2.492 4.237 5.142 1.00 96.38 98 ASP A CA 1
ATOM 760 C C . ASP A 1 98 ? 1.269 3.535 5.740 1.00 96.38 98 ASP A C 1
ATOM 762 O O . ASP A 1 98 ? 0.795 3.941 6.799 1.00 96.38 98 ASP A O 1
ATOM 766 N N . ILE A 1 99 ? 0.828 2.404 5.172 1.00 96.38 99 ILE A N 1
ATOM 767 C CA . ILE A 1 99 ? -0.278 1.624 5.758 1.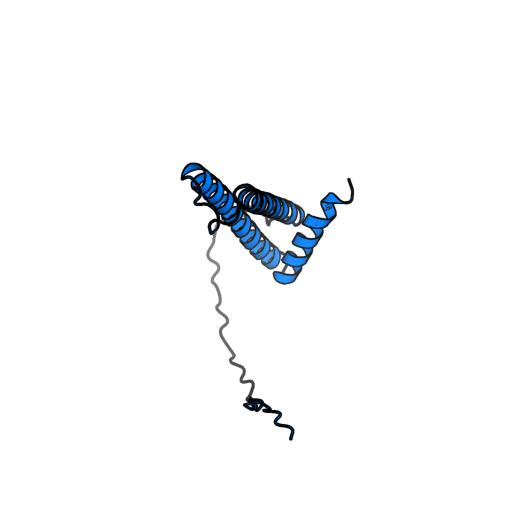00 96.38 99 ILE A CA 1
ATOM 768 C C . ILE A 1 99 ? 0.067 1.074 7.150 1.00 96.38 99 ILE A C 1
ATOM 770 O O . ILE A 1 99 ? -0.772 1.054 8.047 1.00 96.38 99 ILE A O 1
ATOM 774 N N . GLN A 1 100 ? 1.313 0.650 7.380 1.00 95.94 100 GLN A N 1
ATOM 775 C CA . GLN A 1 100 ? 1.748 0.160 8.693 1.00 95.94 100 GLN A CA 1
ATOM 776 C C . GLN A 1 100 ? 1.730 1.265 9.758 1.00 95.94 100 GLN A C 1
ATOM 778 O O . GLN A 1 100 ? 1.363 1.001 10.909 1.00 95.94 100 GLN A O 1
ATOM 783 N N . ALA A 1 101 ? 2.121 2.486 9.386 1.00 95.75 101 ALA A N 1
ATOM 784 C CA . ALA A 1 101 ? 2.020 3.655 10.247 1.00 95.75 101 ALA A CA 1
ATOM 785 C C . ALA A 1 101 ? 0.548 4.006 10.511 1.00 95.75 101 ALA A C 1
ATOM 787 O O . ALA A 1 101 ? 0.147 4.085 11.671 1.00 95.75 101 ALA A O 1
ATOM 788 N N . ALA A 1 102 ? -0.270 4.087 9.461 1.00 95.38 102 ALA A N 1
ATOM 789 C CA . ALA A 1 102 ? -1.680 4.445 9.555 1.00 95.38 102 ALA A CA 1
ATOM 790 C C . ALA A 1 102 ? -2.491 3.463 10.419 1.00 95.38 102 ALA A C 1
ATOM 792 O O . ALA A 1 102 ? -3.227 3.890 11.304 1.00 95.38 102 ALA A O 1
ATOM 793 N N . VAL A 1 103 ? -2.294 2.147 10.258 1.00 95.50 103 VAL A N 1
ATOM 794 C CA . VAL A 1 103 ? -2.947 1.133 11.109 1.00 95.50 103 VAL A CA 1
ATOM 795 C C . VAL A 1 103 ? -2.487 1.235 12.565 1.00 95.50 103 VAL A C 1
ATOM 797 O O . VAL A 1 103 ? -3.269 0.999 13.485 1.00 95.50 103 VAL A O 1
ATOM 800 N N . THR A 1 104 ? -1.219 1.589 12.799 1.00 94.25 104 THR A N 1
ATOM 801 C CA . THR A 1 104 ? -0.703 1.774 14.162 1.00 94.25 104 THR A CA 1
ATOM 802 C C . THR A 1 104 ? -1.372 2.962 14.849 1.00 94.25 104 THR A C 1
ATOM 804 O O . THR A 1 104 ? -1.744 2.833 16.013 1.00 94.25 104 THR A O 1
ATOM 807 N N . GLU A 1 105 ? -1.540 4.086 14.152 1.00 92.88 105 GLU A N 1
ATOM 808 C CA . GLU A 1 105 ? -2.222 5.261 14.704 1.00 92.88 105 GLU A CA 1
ATOM 809 C C . GLU A 1 105 ? -3.726 5.015 14.866 1.00 92.88 105 GLU A C 1
ATOM 811 O O . GLU A 1 105 ? -4.247 5.195 15.963 1.00 92.88 105 GLU A O 1
ATOM 816 N N . HIS A 1 106 ? -4.398 4.448 13.860 1.00 91.25 106 HIS A N 1
ATOM 817 C CA . HIS A 1 106 ? -5.817 4.096 13.959 1.00 91.25 106 HIS A CA 1
ATOM 818 C C . HIS A 1 106 ? -6.108 3.168 15.145 1.00 91.25 106 HIS A C 1
ATOM 820 O O . HIS A 1 106 ? -7.033 3.408 15.916 1.00 91.25 106 HIS A O 1
ATOM 826 N N . ALA A 1 107 ? -5.298 2.123 15.344 1.00 93.12 107 ALA A N 1
ATOM 827 C CA . ALA A 1 107 ? -5.486 1.201 16.461 1.00 93.12 107 ALA A CA 1
ATOM 828 C C . ALA A 1 107 ? -5.307 1.887 17.825 1.00 93.12 107 ALA A C 1
ATOM 830 O O . ALA A 1 107 ? -6.044 1.583 18.762 1.00 93.12 107 ALA A O 1
ATOM 831 N N . LYS A 1 108 ? -4.357 2.826 17.946 1.00 92.25 108 LYS A N 1
ATOM 832 C CA . LYS A 1 108 ? -4.188 3.624 19.171 1.00 92.25 108 LYS A CA 1
ATOM 833 C C . LYS A 1 108 ? -5.409 4.501 19.428 1.00 92.25 108 LYS A C 1
ATOM 835 O O . LYS A 1 108 ? -5.891 4.520 20.558 1.00 92.25 108 LYS A O 1
ATOM 840 N N . ASP A 1 109 ? -5.913 5.168 18.394 1.00 89.56 109 ASP A N 1
ATOM 841 C CA . ASP A 1 109 ? -7.048 6.088 18.495 1.00 89.56 109 ASP A CA 1
ATOM 842 C C . ASP A 1 109 ? -8.355 5.359 18.830 1.00 89.56 109 ASP A C 1
ATOM 844 O O . ASP A 1 109 ? -9.147 5.848 19.635 1.00 89.56 109 ASP A O 1
ATOM 848 N N . GLN A 1 110 ? -8.567 4.164 18.268 1.00 88.19 110 GLN A N 1
ATOM 849 C CA . GLN A 1 110 ? -9.731 3.321 18.572 1.00 88.19 110 GLN A CA 1
ATOM 850 C C . GLN A 1 110 ? -9.576 2.511 19.873 1.00 88.19 110 GLN A C 1
ATOM 852 O O . GLN A 1 110 ? -10.534 1.899 20.342 1.00 88.19 110 GLN A O 1
ATOM 857 N N . GLY A 1 111 ? -8.381 2.484 20.477 1.00 92.12 111 GLY A N 1
ATOM 858 C CA . GLY A 1 111 ? -8.090 1.639 21.640 1.00 92.12 111 GLY A CA 1
ATOM 859 C C . GLY A 1 111 ? -8.107 0.135 21.328 1.00 92.12 111 GLY A C 1
ATOM 860 O O . GLY A 1 111 ? -8.308 -0.684 22.227 1.00 92.12 111 GLY A O 1
ATOM 861 N N . GLU A 1 112 ? -7.902 -0.234 20.064 1.00 92.62 112 GLU A N 1
ATOM 862 C CA . GLU A 1 112 ? -7.918 -1.612 19.584 1.00 92.62 112 GLU A CA 1
ATOM 863 C C . GLU A 1 112 ? -6.515 -2.227 19.504 1.00 92.62 112 GLU A C 1
ATOM 865 O O . GLU A 1 112 ? -5.476 -1.562 19.528 1.00 92.62 112 GLU A O 1
ATOM 870 N N . LEU A 1 113 ? -6.465 -3.554 19.377 1.00 93.25 113 LEU A N 1
ATOM 871 C CA . LEU A 1 113 ? -5.216 -4.241 19.078 1.00 93.25 113 LEU A CA 1
ATOM 872 C C . LEU A 1 113 ? -4.866 -4.041 17.605 1.00 93.25 113 LEU A C 1
ATOM 874 O O . LEU A 1 113 ? -5.595 -4.498 16.727 1.00 93.25 113 LEU A O 1
ATOM 878 N N . ARG A 1 114 ? -3.681 -3.482 17.343 1.00 92.50 114 ARG A N 1
ATOM 879 C CA . ARG A 1 114 ? -3.137 -3.281 15.990 1.00 92.50 114 ARG A CA 1
ATOM 880 C C . ARG A 1 114 ? -3.300 -4.503 15.080 1.00 92.50 114 ARG A C 1
ATOM 882 O O . ARG A 1 114 ? -3.679 -4.363 13.926 1.00 92.50 114 ARG A O 1
ATOM 889 N N . HIS A 1 115 ? -3.034 -5.702 15.598 1.00 93.44 115 HIS A N 1
ATOM 890 C CA . HIS A 1 115 ? -3.168 -6.936 14.824 1.00 93.44 115 HIS A CA 1
ATOM 891 C C . HIS A 1 115 ? -4.606 -7.199 14.345 1.00 93.44 115 HIS A C 1
ATOM 893 O O . HIS A 1 115 ? -4.785 -7.674 13.229 1.00 93.44 115 HIS A O 1
ATOM 899 N N . GLY A 1 116 ? -5.616 -6.885 15.164 1.00 93.94 116 GLY A N 1
ATOM 900 C CA . GLY A 1 116 ? -7.023 -7.026 14.785 1.00 93.94 116 GLY A CA 1
ATOM 901 C C . GLY A 1 116 ? -7.374 -6.104 13.621 1.00 93.94 116 GLY A C 1
ATOM 902 O O . GLY A 1 116 ? -7.850 -6.578 12.594 1.00 93.94 116 GLY A O 1
ATOM 903 N N . VAL A 1 117 ? -7.007 -4.824 13.735 1.00 95.19 117 VAL A N 1
ATOM 904 C CA . VAL A 1 117 ? -7.193 -3.831 12.665 1.00 95.19 117 VAL A CA 1
ATOM 905 C C . VAL A 1 117 ? -6.492 -4.268 11.373 1.00 95.19 117 VAL A C 1
ATOM 907 O O . VAL A 1 117 ? -7.099 -4.243 10.308 1.00 95.19 117 VAL A O 1
ATOM 910 N N . GLU A 1 118 ? -5.241 -4.742 11.441 1.00 95.56 118 GLU A N 1
ATOM 911 C CA . GLU A 1 118 ? -4.515 -5.238 10.258 1.00 95.56 118 GLU A CA 1
ATOM 912 C C . GLU A 1 118 ? -5.233 -6.404 9.558 1.00 95.56 118 GLU A C 1
ATOM 914 O O . GLU A 1 118 ? -5.194 -6.500 8.329 1.00 95.56 118 GLU A O 1
ATOM 919 N N . VAL A 1 119 ? -5.844 -7.318 10.318 1.00 96.44 119 VAL A N 1
ATOM 920 C CA . VAL A 1 119 ? -6.585 -8.459 9.762 1.00 96.44 119 VAL A CA 1
ATOM 921 C C . VAL A 1 119 ? -7.868 -7.988 9.082 1.00 96.44 119 VAL A C 1
ATOM 923 O O . VAL A 1 119 ? -8.121 -8.400 7.949 1.00 96.44 119 VAL A O 1
ATOM 926 N N . GLU A 1 120 ? -8.634 -7.105 9.724 1.00 95.31 120 GLU A N 1
ATOM 927 C CA . GLU A 1 120 ? -9.881 -6.575 9.162 1.00 95.31 120 GLU A CA 1
ATOM 928 C C . GLU A 1 120 ? -9.627 -5.736 7.906 1.00 95.31 120 GLU A C 1
ATOM 930 O O . GLU A 1 120 ? -10.285 -5.949 6.889 1.00 95.31 120 GLU A O 1
ATOM 935 N N . VAL A 1 121 ? -8.604 -4.875 7.912 1.00 96.06 121 VAL A N 1
ATOM 936 C CA . VAL A 1 121 ? -8.200 -4.088 6.734 1.00 96.06 121 VAL A CA 1
ATOM 937 C C . VAL A 1 121 ? -7.809 -5.003 5.570 1.00 96.06 121 VAL A C 1
ATOM 939 O O . VAL A 1 121 ? -8.294 -4.828 4.454 1.00 96.06 121 VAL A O 1
ATOM 942 N N . LYS A 1 122 ? -6.983 -6.031 5.812 1.00 94.12 122 LYS A N 1
ATOM 943 C CA . LYS A 1 122 ? -6.589 -6.999 4.767 1.00 94.12 122 LYS A CA 1
ATOM 944 C C . LYS A 1 122 ? -7.767 -7.806 4.239 1.00 94.12 122 LYS A C 1
ATOM 946 O O . LYS A 1 122 ? -7.782 -8.168 3.065 1.00 94.12 122 LYS A O 1
ATOM 951 N N . LYS A 1 123 ? -8.725 -8.140 5.100 1.00 93.88 123 LYS A N 1
ATOM 952 C CA . LYS A 1 123 ? -9.938 -8.854 4.710 1.00 93.88 123 LYS A CA 1
ATOM 953 C C . LYS A 1 123 ? -10.822 -7.963 3.835 1.00 93.88 123 LYS A C 1
ATOM 955 O O . LYS A 1 123 ? -11.203 -8.384 2.748 1.00 93.88 123 LYS A O 1
ATOM 960 N N . ALA A 1 124 ? -11.081 -6.730 4.260 1.00 93.88 124 ALA A N 1
ATOM 961 C CA . ALA A 1 124 ? -11.875 -5.765 3.505 1.00 93.88 124 ALA A CA 1
ATOM 962 C C . ALA A 1 124 ? -11.237 -5.407 2.150 1.00 93.88 124 ALA A C 1
ATOM 964 O O . ALA A 1 124 ? -11.931 -5.385 1.136 1.00 93.88 124 ALA A O 1
ATOM 965 N N . ALA A 1 125 ? -9.911 -5.234 2.102 1.00 92.81 125 ALA A N 1
ATOM 966 C CA . ALA A 1 125 ? -9.182 -4.981 0.859 1.00 92.81 125 ALA A CA 1
ATOM 967 C C . ALA A 1 125 ? -9.360 -6.101 -0.181 1.00 92.81 125 ALA A C 1
ATOM 969 O O . ALA A 1 125 ? -9.416 -5.810 -1.370 1.00 92.81 125 ALA A O 1
ATOM 970 N N . ARG A 1 126 ? -9.502 -7.360 0.261 1.00 87.88 126 ARG A N 1
ATOM 971 C CA . ARG A 1 126 ? -9.724 -8.521 -0.618 1.00 87.88 126 ARG A CA 1
ATOM 972 C C . ARG A 1 126 ? -11.176 -8.688 -1.060 1.00 87.88 126 ARG A C 1
ATOM 974 O O . ARG A 1 126 ? -11.410 -9.119 -2.179 1.00 87.88 126 ARG A O 1
ATOM 981 N N . HIS A 1 127 ? -12.145 -8.386 -0.195 1.00 72.81 127 HIS A N 1
ATOM 982 C CA . HIS A 1 127 ? -13.565 -8.619 -0.496 1.00 72.81 127 HIS A CA 1
ATOM 983 C C . HIS A 1 127 ? -14.227 -7.501 -1.305 1.00 72.81 127 HIS A C 1
ATOM 985 O O . HIS A 1 127 ? -15.218 -7.760 -1.980 1.00 72.81 127 HIS A O 1
ATOM 991 N N . ALA A 1 128 ? -13.681 -6.282 -1.305 1.00 59.47 128 ALA A N 1
ATOM 992 C CA . ALA A 1 128 ? -14.221 -5.188 -2.117 1.00 59.47 128 ALA A CA 1
ATOM 993 C C . ALA A 1 128 ? -14.150 -5.445 -3.641 1.00 59.47 128 ALA A C 1
ATOM 995 O O . ALA A 1 128 ? -14.759 -4.701 -4.403 1.00 59.47 128 ALA A O 1
ATOM 996 N N . GLU A 1 129 ? -13.421 -6.473 -4.091 1.00 52.69 129 GLU A N 1
ATOM 997 C CA . GLU A 1 129 ? -13.347 -6.881 -5.501 1.00 52.69 129 GLU A CA 1
ATOM 998 C C . GLU A 1 129 ? -14.436 -7.903 -5.908 1.00 52.69 129 GLU A C 1
ATOM 1000 O O . GLU A 1 129 ? -14.629 -8.119 -7.100 1.00 52.69 129 GLU A O 1
ATOM 1005 N N . GLU A 1 130 ? -15.170 -8.517 -4.964 1.00 49.50 130 GLU A N 1
ATOM 1006 C CA . GLU A 1 130 ? -16.160 -9.583 -5.248 1.00 49.50 130 GLU A CA 1
ATOM 1007 C C . GLU A 1 130 ? -17.628 -9.102 -5.302 1.00 49.50 130 GLU A C 1
ATOM 1009 O O . GLU A 1 130 ? -18.494 -9.846 -5.760 1.00 49.50 130 GLU A O 1
ATOM 1014 N N . GLU A 1 131 ? -17.928 -7.867 -4.884 1.00 39.88 131 GLU A N 1
ATOM 1015 C CA . GLU A 1 131 ? -19.284 -7.275 -4.915 1.00 39.88 131 GLU A CA 1
ATOM 1016 C C . GLU A 1 131 ? -19.476 -6.231 -6.041 1.00 39.88 131 GLU A C 1
ATOM 1018 O O . GLU A 1 131 ? -20.235 -5.271 -5.886 1.00 39.88 131 GLU A O 1
ATOM 1023 N N . GLY A 1 132 ? -18.787 -6.412 -7.176 1.00 37.84 132 GLY A N 1
ATOM 1024 C CA . GLY A 1 132 ? -18.918 -5.595 -8.395 1.00 37.84 132 GLY A CA 1
ATOM 1025 C C . GLY A 1 132 ? -19.426 -6.379 -9.597 1.00 37.84 132 GLY A C 1
ATOM 1026 O O . GLY A 1 132 ? -18.770 -7.380 -9.956 1.00 37.84 132 GLY A O 1
#

Organism: Streptomyces leeuwenhoekii (NCBI:txid1437453)

Sequence (132 aa):
MRSLRTAPATAWSGGAARRTASSVSRVEAAASSCPPYDPQVAHTFEELVEMQKAADQAHAQVIALRDEYGPPTQQEWSETRTATYETAWRAWRDLARDIQAAVTEHAKDQGELRHGVEVEVKKAARHAEEEG

Foldseek 3Di:
DDDDDDDDDDDDDDDDDDDDDDDDDDDPDDPDPDPPPPPPPLQDLVNLLVLVLQLVVLVVVLVVLDVVQDDCVVPPDDPVSVVVSVVSVVSSVVSVVVSLVSLVSNCVVVVHDSVVSVVVSVVSNVCVVVPD

pLDDT: mean 76.54, std 22.62, range [34.94, 98.38]

Radius of gyration: 24.95 Å; chains: 1; bounding box: 41×82×59 Å